Protein AF-A0A536XPB2-F1 (afdb_monomer_lite)

Secondary structure (DSSP, 8-state):
--HHHHHTT----EEEEEE-S------TTS---EEEEEE--GGGHHHHHHTT---GGG-TT-EEE---

Radius of gyration: 13.03 Å; chains: 1; bounding box: 24×24×36 Å

Sequence (68 aa):
MSLELTNAGIAVLTFTCGLDGLAHPAVCGTPDGAINIFEIPESQASNALALSFFLLSTLPTASEVPCP

Foldseek 3Di:
DCVLCVVLVWDFPDKFKKFLQDDDDPDPPTDPRIDIDTDTPPVCVVVCVVVVDDDNVVSVRMDTDHDD

Structure (mmCIF, N/CA/C/O backbone):
data_AF-A0A536XPB2-F1
#
_entry.id   AF-A0A536XPB2-F1
#
loop_
_atom_site.group_PDB
_atom_site.id
_atom_site.type_symbol
_atom_site.label_atom_id
_atom_site.label_alt_id
_atom_site.label_comp_id
_atom_site.label_asym_id
_atom_site.label_entity_id
_atom_site.label_seq_id
_atom_site.pdbx_PDB_ins_code
_atom_site.Cartn_x
_atom_site.Cartn_y
_atom_site.Cartn_z
_atom_site.occupancy
_atom_site.B_iso_or_equiv
_atom_site.auth_seq_id
_atom_site.auth_comp_id
_atom_site.auth_asym_id
_atom_site.auth_atom_id
_atom_site.pdbx_PDB_model_num
ATOM 1 N N . MET A 1 1 ? -5.003 7.881 -1.592 1.00 59.16 1 MET A N 1
ATOM 2 C CA . MET A 1 1 ? -6.212 7.049 -1.773 1.00 59.16 1 MET A CA 1
ATOM 3 C C . MET A 1 1 ? -6.333 6.065 -0.605 1.00 59.16 1 MET A C 1
ATOM 5 O O . MET A 1 1 ? -6.304 4.868 -0.801 1.00 59.16 1 MET A O 1
ATOM 9 N N . SER A 1 2 ? -6.419 6.570 0.631 1.00 74.31 2 SER A N 1
ATOM 10 C CA . SER A 1 2 ? -6.672 5.779 1.856 1.00 74.31 2 SER A CA 1
ATOM 11 C C . SER A 1 2 ? -8.131 5.87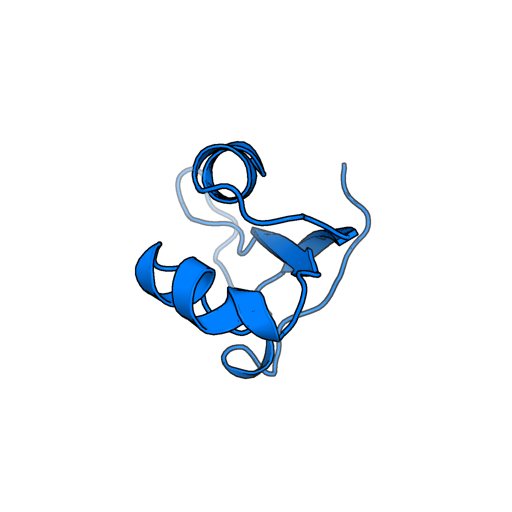8 2.317 1.00 74.31 2 SER A C 1
ATOM 13 O O . SER A 1 2 ? -8.533 5.215 3.270 1.00 74.31 2 SER A O 1
ATOM 15 N N . LEU A 1 3 ? -8.917 6.723 1.636 1.00 84.62 3 LEU A N 1
ATOM 16 C CA . LEU A 1 3 ? -10.252 7.120 2.061 1.00 84.62 3 LEU A CA 1
ATOM 17 C C . LEU A 1 3 ? -11.214 5.929 2.131 1.00 84.62 3 LEU A C 1
ATOM 19 O O . LEU A 1 3 ? -12.088 5.910 2.983 1.00 84.62 3 LEU A O 1
ATOM 23 N N . GLU A 1 4 ? -11.045 4.934 1.259 1.00 89.94 4 GLU A N 1
ATOM 24 C CA . GLU A 1 4 ? -11.872 3.722 1.224 1.00 89.94 4 GLU A CA 1
ATOM 25 C C . GLU A 1 4 ? -11.715 2.890 2.501 1.00 89.94 4 GLU A C 1
ATOM 27 O O . GLU A 1 4 ? -12.715 2.533 3.121 1.00 89.94 4 GLU A O 1
ATOM 32 N N . LEU A 1 5 ? -10.471 2.668 2.947 1.00 92.12 5 LEU A N 1
ATOM 33 C CA . LEU A 1 5 ? -10.178 1.974 4.203 1.00 92.12 5 LEU A CA 1
ATOM 34 C C . LEU A 1 5 ? -10.734 2.768 5.390 1.00 92.12 5 LEU A C 1
ATOM 36 O O . LEU A 1 5 ? -11.485 2.230 6.203 1.00 92.12 5 LEU A O 1
ATOM 40 N N . THR A 1 6 ? -10.448 4.070 5.455 1.00 92.56 6 THR A N 1
ATOM 41 C CA . THR A 1 6 ? -10.900 4.903 6.579 1.00 92.56 6 THR A CA 1
ATOM 42 C C . THR A 1 6 ? -12.420 5.070 6.625 1.00 92.56 6 THR A C 1
ATOM 44 O O . THR A 1 6 ? -12.997 5.052 7.709 1.00 92.56 6 THR A O 1
ATOM 47 N N . ASN A 1 7 ? -13.097 5.181 5.476 1.00 93.44 7 ASN A N 1
ATOM 48 C CA . ASN A 1 7 ? -14.562 5.278 5.401 1.00 93.44 7 ASN A CA 1
ATOM 49 C C . ASN A 1 7 ? -15.244 3.970 5.806 1.00 93.44 7 ASN A C 1
ATOM 51 O O . ASN A 1 7 ? -16.353 3.994 6.334 1.00 93.44 7 ASN A O 1
ATOM 55 N N . ALA A 1 8 ? -14.575 2.836 5.600 1.00 92.06 8 ALA A N 1
ATOM 56 C CA . ALA A 1 8 ? -15.007 1.541 6.107 1.00 92.06 8 ALA A CA 1
ATOM 57 C C . ALA A 1 8 ? -14.671 1.326 7.597 1.00 92.06 8 ALA A C 1
ATOM 59 O O . ALA A 1 8 ? -14.912 0.244 8.131 1.00 92.06 8 ALA A O 1
ATOM 60 N N . GLY A 1 9 ? -14.112 2.334 8.279 1.00 94.12 9 GLY A N 1
ATOM 61 C CA . GLY A 1 9 ? -13.714 2.253 9.685 1.00 94.12 9 GLY A CA 1
ATOM 62 C C . GLY A 1 9 ? -12.435 1.446 9.927 1.00 94.12 9 GLY A C 1
ATOM 63 O O . GLY A 1 9 ? -12.163 1.075 11.069 1.00 94.12 9 GLY A O 1
ATOM 64 N N . ILE A 1 10 ? -11.658 1.163 8.877 1.00 95.69 10 ILE A N 1
ATOM 65 C CA . ILE A 1 10 ? -10.376 0.465 8.977 1.00 95.69 10 ILE A CA 1
ATOM 66 C C . ILE A 1 10 ? -9.289 1.485 9.325 1.00 95.69 10 ILE A C 1
ATOM 68 O O . ILE A 1 10 ? -9.135 2.513 8.661 1.00 95.69 10 ILE A O 1
ATOM 72 N N . ALA A 1 11 ? -8.530 1.201 10.380 1.00 94.75 11 ALA A N 1
ATOM 73 C CA . ALA A 1 11 ? -7.414 2.034 10.799 1.00 94.75 11 ALA A CA 1
ATOM 74 C C . ALA A 1 11 ? -6.209 1.791 9.883 1.00 94.75 11 ALA A C 1
ATOM 76 O O . ALA A 1 11 ? -5.777 0.653 9.714 1.00 94.75 11 ALA A O 1
ATOM 77 N N . VAL A 1 12 ? -5.647 2.865 9.331 1.00 94.56 12 VAL A N 1
ATOM 78 C CA . VAL A 1 12 ? -4.402 2.827 8.555 1.00 94.56 12 VAL A CA 1
ATOM 79 C C . VAL A 1 12 ? -3.260 3.240 9.476 1.00 94.56 12 VAL A C 1
ATOM 81 O O . VAL A 1 12 ? -3.232 4.374 9.951 1.00 94.56 12 VAL A O 1
ATOM 84 N N . LEU A 1 13 ? -2.353 2.306 9.759 1.00 94.50 13 LEU A N 1
ATOM 85 C CA . LEU A 1 13 ? -1.193 2.508 10.629 1.00 94.50 13 LEU A CA 1
ATOM 86 C C . LEU A 1 13 ? -0.082 3.234 9.876 1.00 94.50 13 LEU A C 1
ATOM 88 O O . LEU A 1 13 ? 0.450 4.234 10.356 1.00 94.50 13 LEU A O 1
ATOM 92 N N . THR A 1 14 ? 0.233 2.745 8.678 1.00 92.44 14 THR A N 1
ATOM 93 C CA . THR A 1 14 ? 1.233 3.327 7.785 1.00 92.44 14 THR A CA 1
ATOM 94 C C . THR A 1 14 ? 0.747 3.270 6.338 1.00 92.44 14 THR A C 1
ATOM 96 O O . THR A 1 14 ? -0.136 2.485 5.974 1.00 92.44 14 THR A O 1
ATOM 99 N N . PHE A 1 15 ? 1.298 4.157 5.515 1.00 92.94 15 PHE A N 1
ATOM 100 C CA . PHE A 1 15 ? 1.048 4.228 4.083 1.00 92.94 15 PHE A CA 1
ATOM 101 C C . PHE A 1 15 ? 2.377 4.419 3.364 1.00 92.94 15 PHE A C 1
ATOM 103 O O . PHE A 1 15 ? 3.172 5.276 3.753 1.00 92.94 15 PHE A O 1
ATOM 110 N N . THR A 1 16 ? 2.583 3.649 2.304 1.00 94.25 16 THR A N 1
ATOM 111 C CA . THR A 1 16 ? 3.740 3.762 1.424 1.00 94.25 16 THR A CA 1
ATOM 112 C C . THR A 1 16 ? 3.332 3.492 -0.021 1.00 94.25 16 THR A C 1
ATOM 114 O O . THR A 1 16 ? 2.292 2.885 -0.301 1.00 94.25 16 THR A O 1
ATOM 117 N N . CYS A 1 17 ? 4.142 3.981 -0.949 1.00 94.81 17 CYS A N 1
ATOM 118 C CA . CYS A 1 17 ? 3.971 3.726 -2.368 1.00 94.81 17 CYS A CA 1
ATOM 119 C C . CYS A 1 17 ? 4.780 2.486 -2.744 1.00 94.81 17 CYS A C 1
ATOM 121 O O . CYS A 1 17 ? 5.741 2.120 -2.067 1.00 94.81 17 CYS A O 1
ATOM 123 N N . GLY A 1 18 ? 4.400 1.815 -3.822 1.00 94.75 18 GLY A N 1
ATOM 124 C CA . GLY A 1 18 ? 5.131 0.652 -4.295 1.00 94.75 18 GLY A CA 1
ATOM 125 C C . GLY A 1 18 ? 4.978 0.424 -5.783 1.00 94.75 18 GLY A C 1
ATOM 126 O O . GLY A 1 18 ? 4.208 1.099 -6.464 1.00 94.75 18 GLY A O 1
ATOM 127 N N . LEU A 1 19 ? 5.713 -0.570 -6.261 1.00 95.31 19 LEU A N 1
ATOM 128 C CA . LEU A 1 19 ? 5.554 -1.162 -7.581 1.00 95.31 19 LEU A CA 1
ATOM 129 C C . LEU A 1 19 ? 5.117 -2.616 -7.410 1.00 95.31 19 LEU A C 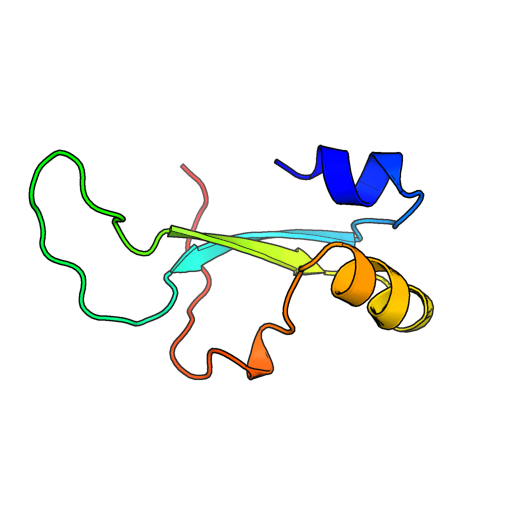1
ATOM 131 O O . LEU A 1 19 ? 5.572 -3.281 -6.482 1.00 95.31 19 LEU A O 1
ATOM 135 N N . ASP A 1 20 ? 4.267 -3.121 -8.301 1.00 93.62 20 ASP A N 1
ATOM 136 C CA . ASP A 1 20 ? 3.801 -4.519 -8.291 1.00 93.62 20 ASP A CA 1
ATOM 137 C C . ASP A 1 20 ? 4.888 -5.544 -8.690 1.00 93.62 20 ASP A C 1
ATOM 139 O O . ASP A 1 20 ? 4.721 -6.757 -8.523 1.00 93.62 20 ASP A O 1
ATOM 143 N N . GLY A 1 21 ? 6.028 -5.055 -9.184 1.00 92.50 21 GLY A N 1
ATOM 144 C CA . GLY A 1 21 ? 7.168 -5.864 -9.609 1.00 92.50 21 GLY A CA 1
ATOM 145 C C . GLY A 1 21 ? 6.975 -6.556 -10.957 1.00 92.50 21 GLY A C 1
ATOM 146 O O . GLY A 1 21 ? 7.793 -7.400 -11.329 1.00 92.50 21 GLY A O 1
ATOM 147 N N . LEU A 1 22 ? 5.914 -6.221 -11.693 1.00 91.44 22 LEU A N 1
ATOM 148 C CA . LEU A 1 22 ? 5.676 -6.714 -13.042 1.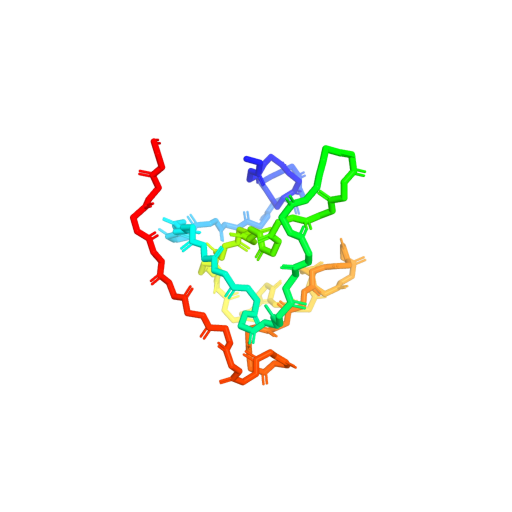00 91.44 22 LEU A CA 1
ATOM 149 C C . LEU A 1 22 ? 6.336 -5.790 -14.072 1.00 91.44 22 LEU A C 1
ATOM 151 O O . LEU A 1 22 ? 6.535 -4.595 -13.857 1.00 91.44 22 LEU A O 1
ATOM 155 N N . ALA A 1 23 ? 6.689 -6.354 -15.226 1.00 89.75 23 ALA A N 1
ATOM 156 C CA . ALA A 1 23 ? 7.179 -5.562 -16.344 1.00 89.75 23 ALA A CA 1
ATOM 157 C C . ALA A 1 23 ? 5.997 -4.883 -17.050 1.00 89.75 23 ALA A C 1
ATOM 159 O O . ALA A 1 23 ? 5.177 -5.560 -17.672 1.00 89.75 23 ALA A O 1
ATOM 160 N N . HIS A 1 24 ? 5.942 -3.552 -16.994 1.00 90.94 24 HIS A N 1
ATOM 161 C CA . HIS A 1 24 ? 4.921 -2.750 -17.674 1.00 90.94 24 HIS A CA 1
ATOM 162 C C . HIS A 1 24 ? 5.502 -2.018 -18.891 1.00 90.94 24 HIS A C 1
ATOM 164 O O . HIS A 1 24 ? 6.628 -1.514 -18.829 1.00 90.94 24 HIS A O 1
ATOM 170 N N . PRO A 1 25 ? 4.774 -1.944 -20.019 1.00 88.19 25 PRO A N 1
ATOM 171 C CA . PRO A 1 25 ? 5.208 -1.168 -21.173 1.00 88.19 25 PRO A CA 1
ATOM 172 C C . PRO A 1 25 ? 5.156 0.336 -20.866 1.00 88.19 25 PRO A C 1
ATOM 174 O O . PRO A 1 25 ? 4.147 0.854 -20.396 1.00 88.19 25 PRO A O 1
ATOM 177 N N . ALA A 1 26 ? 6.226 1.059 -21.199 1.00 88.88 26 ALA A N 1
ATOM 178 C CA . ALA A 1 26 ? 6.319 2.508 -21.010 1.00 88.88 26 ALA A CA 1
ATOM 179 C C . ALA A 1 26 ? 5.649 3.276 -22.166 1.00 88.88 26 ALA A C 1
ATOM 181 O O . ALA A 1 26 ? 6.311 3.947 -22.960 1.00 88.88 26 ALA A O 1
ATOM 182 N N . VAL A 1 27 ? 4.330 3.138 -22.292 1.00 92.38 27 VAL A N 1
ATOM 183 C CA . VAL A 1 27 ? 3.515 3.832 -23.299 1.00 92.38 27 VAL A CA 1
ATOM 184 C C . VAL A 1 27 ? 2.398 4.629 -22.630 1.00 92.38 27 VAL A C 1
ATOM 186 O O . VAL A 1 27 ? 1.961 4.324 -21.525 1.00 92.38 27 VAL A O 1
ATOM 189 N N . CYS A 1 28 ? 1.931 5.689 -23.287 1.00 92.50 28 CYS A N 1
ATOM 190 C CA . CYS A 1 28 ? 0.854 6.509 -22.739 1.00 92.50 28 CYS A CA 1
ATOM 191 C C . CYS A 1 28 ? -0.4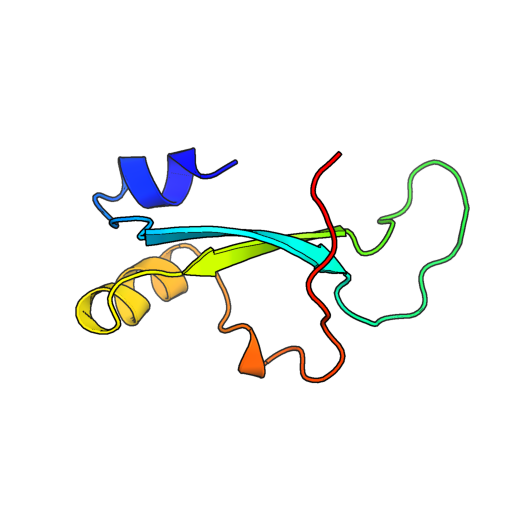64 5.716 -22.692 1.00 92.50 28 CYS A C 1
ATOM 193 O O . CYS A 1 28 ? -0.857 5.111 -23.690 1.00 92.50 28 CYS A O 1
ATOM 195 N N . GLY A 1 29 ? -1.158 5.763 -21.552 1.00 89.62 29 GLY A N 1
ATOM 196 C CA . GLY A 1 29 ? -2.484 5.163 -21.370 1.00 89.62 29 GLY A CA 1
ATOM 197 C C . GLY A 1 29 ? -2.495 3.738 -20.809 1.00 89.62 29 GLY A C 1
ATOM 198 O O . GLY A 1 29 ? -3.577 3.174 -20.661 1.00 89.62 29 GLY A O 1
ATOM 199 N N . THR A 1 30 ? -1.339 3.158 -20.478 1.00 91.69 30 THR A N 1
ATOM 200 C CA . THR A 1 30 ? -1.247 1.861 -19.788 1.00 91.69 30 THR A CA 1
ATOM 201 C C . THR A 1 30 ? -0.908 2.032 -18.306 1.00 91.69 30 THR A C 1
ATOM 203 O O . THR A 1 30 ? -0.321 3.050 -17.939 1.00 91.69 30 THR A O 1
ATOM 206 N N . PRO A 1 31 ? -1.248 1.048 -17.451 1.00 89.81 31 PRO A N 1
ATOM 207 C CA . PRO A 1 31 ? -0.734 0.995 -16.087 1.00 89.81 31 PRO A CA 1
ATOM 208 C C . PRO A 1 31 ? 0.798 0.999 -16.077 1.00 89.81 31 PRO A C 1
ATOM 210 O O . PRO A 1 31 ? 1.430 0.385 -16.937 1.00 89.81 31 PRO A O 1
ATOM 213 N N . ASP A 1 32 ? 1.375 1.689 -15.102 1.00 90.00 32 ASP A N 1
ATOM 214 C CA . ASP A 1 32 ? 2.817 1.818 -14.870 1.00 90.00 32 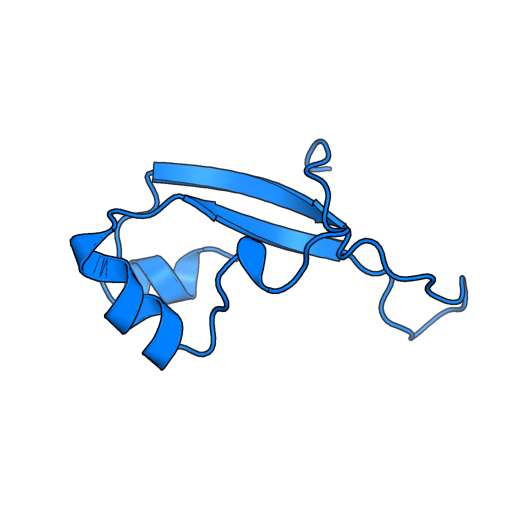ASP A CA 1
ATOM 215 C C . ASP A 1 32 ? 3.324 0.903 -13.739 1.00 90.00 32 ASP A C 1
ATOM 217 O O . ASP A 1 32 ? 4.512 0.902 -13.421 1.00 90.00 32 ASP A O 1
ATOM 221 N N . GLY A 1 33 ? 2.425 0.114 -13.143 1.00 93.06 33 GLY A N 1
ATOM 222 C CA . GLY A 1 33 ? 2.717 -0.793 -12.034 1.00 93.06 33 GLY A CA 1
ATOM 223 C C . GLY A 1 33 ? 2.715 -0.139 -10.657 1.00 93.06 33 GLY A C 1
ATOM 224 O O . GLY A 1 33 ? 3.024 -0.822 -9.682 1.00 93.06 33 GLY A O 1
ATOM 225 N N . ALA A 1 34 ? 2.366 1.148 -10.544 1.00 93.88 34 ALA A N 1
ATOM 226 C CA . ALA A 1 34 ? 2.270 1.817 -9.255 1.00 93.88 34 ALA A CA 1
ATOM 227 C C . ALA A 1 34 ? 1.131 1.235 -8.401 1.00 93.88 34 ALA A C 1
ATOM 229 O O . ALA A 1 34 ? -0.015 1.114 -8.840 1.00 93.88 34 ALA A O 1
ATOM 230 N N . ILE A 1 35 ? 1.443 0.913 -7.147 1.00 94.62 35 ILE A N 1
ATOM 231 C CA . ILE A 1 35 ? 0.498 0.403 -6.151 1.00 94.62 35 ILE A CA 1
ATOM 232 C C . ILE A 1 35 ? 0.573 1.21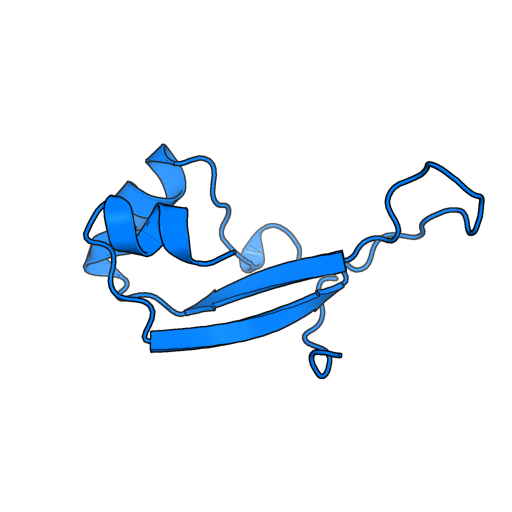8 -4.859 1.00 94.62 35 ILE A C 1
ATOM 234 O O . ILE A 1 35 ? 1.598 1.810 -4.521 1.00 94.62 35 ILE A O 1
ATOM 238 N N . ASN A 1 36 ? -0.530 1.220 -4.113 1.00 94.25 36 ASN A N 1
ATOM 239 C CA . ASN A 1 36 ? -0.588 1.762 -2.759 1.00 94.25 36 ASN A CA 1
ATOM 240 C C . ASN A 1 36 ? -0.473 0.612 -1.758 1.00 94.25 36 ASN A C 1
ATOM 242 O O . ASN A 1 36 ? -1.216 -0.365 -1.862 1.00 94.25 36 ASN A O 1
ATOM 246 N N . ILE A 1 37 ? 0.415 0.743 -0.779 1.00 94.94 37 ILE A N 1
ATOM 247 C CA . ILE A 1 37 ? 0.628 -0.256 0.266 1.00 94.94 37 ILE A CA 1
ATOM 248 C C . ILE A 1 37 ? 0.210 0.368 1.598 1.00 94.94 37 ILE A C 1
ATOM 250 O O . ILE A 1 37 ? 0.637 1.468 1.956 1.00 94.94 37 ILE A O 1
ATOM 254 N N . PHE A 1 38 ? -0.662 -0.332 2.320 1.00 95.38 38 PHE A N 1
ATOM 255 C CA . PHE A 1 38 ? -1.202 0.109 3.602 1.00 95.38 38 PHE A CA 1
ATOM 256 C C . PHE A 1 38 ? -0.930 -0.943 4.663 1.00 95.38 38 PHE A C 1
ATOM 258 O O . PHE A 1 38 ? -1.214 -2.124 4.458 1.00 95.38 38 PHE A O 1
ATOM 265 N N . GLU A 1 39 ? -0.456 -0.501 5.818 1.00 95.38 39 GLU A N 1
ATOM 266 C CA . GLU A 1 39 ? -0.409 -1.332 7.012 1.00 95.38 39 GLU A CA 1
ATOM 267 C C . GLU A 1 39 ? -1.663 -1.069 7.843 1.00 95.38 39 GLU A C 1
ATOM 269 O O . GLU A 1 39 ? -2.014 0.080 8.124 1.00 95.38 39 GLU A O 1
ATOM 274 N N . ILE A 1 40 ? -2.358 -2.136 8.222 1.00 95.94 40 ILE A N 1
ATOM 275 C CA . ILE A 1 40 ? -3.603 -2.092 8.994 1.00 95.94 40 ILE A CA 1
ATOM 276 C C . ILE A 1 40 ? -3.534 -3.127 10.123 1.00 95.94 40 ILE A C 1
ATOM 278 O O . ILE A 1 40 ? -2.768 -4.088 10.021 1.00 95.94 40 ILE A O 1
ATOM 282 N N . PRO A 1 41 ? -4.341 -2.994 11.190 1.00 96.44 41 PRO A N 1
ATOM 283 C CA . PRO A 1 41 ? -4.446 -4.037 12.201 1.00 96.44 41 PRO A CA 1
ATOM 284 C C . PRO A 1 41 ? -4.874 -5.374 11.582 1.00 96.44 41 PRO A C 1
ATOM 286 O O . PRO A 1 41 ? -5.845 -5.427 10.826 1.00 96.44 41 PRO A O 1
ATOM 289 N N . GLU A 1 42 ? -4.211 -6.470 11.960 1.00 94.69 42 GLU A N 1
ATOM 290 C CA . GLU A 1 42 ? -4.527 -7.824 11.469 1.00 94.69 42 GLU A CA 1
ATOM 291 C C . GLU A 1 42 ? -6.002 -8.192 11.695 1.00 94.69 42 GLU A C 1
ATOM 293 O O . GLU A 1 42 ? -6.650 -8.780 10.830 1.00 94.69 42 GLU A O 1
ATOM 298 N N . SER A 1 43 ? -6.574 -7.753 12.819 1.00 96.62 43 SER A N 1
ATOM 299 C CA . SER A 1 43 ? -7.988 -7.954 13.157 1.00 96.62 43 SER A CA 1
ATOM 300 C C . SER A 1 43 ? -8.968 -7.340 12.149 1.00 96.62 43 SER A C 1
ATOM 302 O O . SER A 1 43 ? -10.141 -7.708 12.140 1.00 96.62 43 SER A O 1
ATOM 304 N N . GLN A 1 44 ? -8.508 -6.420 11.299 1.00 96.06 44 GLN A N 1
ATOM 305 C CA . GLN A 1 44 ? -9.299 -5.745 10.271 1.00 96.06 44 GLN A CA 1
ATOM 306 C C . GLN A 1 44 ? -8.950 -6.213 8.848 1.00 96.06 44 GLN A C 1
ATOM 308 O O . GLN A 1 44 ? -9.584 -5.761 7.893 1.00 96.06 44 GLN A O 1
ATOM 313 N N . ALA A 1 45 ? -8.006 -7.151 8.689 1.00 94.00 45 ALA A N 1
ATOM 314 C CA . ALA A 1 45 ? -7.574 -7.654 7.385 1.00 94.00 45 ALA A CA 1
ATOM 315 C C . ALA A 1 45 ? -8.741 -8.226 6.565 1.00 94.00 45 ALA A C 1
ATOM 317 O O . ALA A 1 45 ? -8.894 -7.891 5.393 1.00 94.00 45 ALA A O 1
ATOM 318 N N . SER A 1 46 ? -9.630 -9.005 7.189 1.00 95.00 46 SER A N 1
ATOM 319 C CA . SER A 1 46 ? -10.818 -9.563 6.526 1.00 95.00 46 SER A CA 1
ATOM 320 C C . SER A 1 46 ? -11.753 -8.488 5.959 1.00 95.00 46 SER A C 1
ATOM 322 O O . SER A 1 46 ? -12.338 -8.686 4.895 1.00 95.00 46 SER A O 1
ATOM 324 N N . ASN A 1 47 ? -11.870 -7.335 6.628 1.00 94.69 47 ASN A N 1
ATOM 325 C CA . ASN A 1 47 ? -12.688 -6.220 6.147 1.00 94.69 47 ASN A CA 1
ATOM 326 C C . ASN A 1 47 ? -12.039 -5.552 4.929 1.00 94.69 47 ASN A C 1
ATOM 328 O O . ASN A 1 47 ? -12.733 -5.241 3.967 1.00 94.69 47 ASN A O 1
ATOM 332 N N . ALA A 1 48 ? -10.714 -5.378 4.939 1.00 95.00 48 ALA A N 1
ATOM 333 C CA . ALA A 1 48 ? -9.985 -4.844 3.789 1.00 95.00 48 ALA A CA 1
ATOM 334 C C . ALA A 1 48 ? -10.096 -5.777 2.570 1.00 95.00 48 ALA A C 1
ATOM 336 O O . ALA A 1 48 ? -10.370 -5.315 1.464 1.00 95.00 48 ALA A O 1
ATOM 337 N N . LEU A 1 49 ? -9.981 -7.094 2.775 1.00 94.94 49 LEU A N 1
ATOM 338 C CA . LEU A 1 49 ? -10.183 -8.090 1.715 1.00 94.94 49 LEU A CA 1
ATOM 339 C C . LEU A 1 49 ? -11.595 -8.008 1.107 1.00 94.94 49 LEU A C 1
ATOM 341 O O . LEU A 1 49 ? -11.752 -8.106 -0.108 1.00 94.94 49 LEU A O 1
ATOM 345 N N . ALA A 1 50 ? -12.627 -7.768 1.925 1.00 95.19 50 ALA A N 1
ATOM 346 C CA . ALA A 1 50 ? -13.999 -7.578 1.445 1.00 95.19 50 ALA A CA 1
ATOM 347 C C . ALA A 1 50 ? -14.176 -6.304 0.592 1.00 95.19 50 ALA A C 1
ATOM 349 O O . ALA A 1 50 ? -15.084 -6.237 -0.234 1.00 95.19 50 ALA A O 1
ATOM 350 N N . LEU A 1 51 ? -13.288 -5.318 0.751 1.00 93.38 51 LEU A N 1
ATOM 351 C CA . LEU A 1 51 ? -13.213 -4.106 -0.071 1.00 93.38 51 LEU A CA 1
ATOM 352 C C . LEU A 1 51 ? -12.330 -4.289 -1.317 1.00 93.38 51 LEU A C 1
ATOM 354 O O . LEU A 1 51 ? -11.967 -3.309 -1.957 1.00 93.38 51 LEU A O 1
ATOM 358 N N . SER A 1 52 ? -11.997 -5.531 -1.681 1.00 94.19 52 SER A N 1
ATOM 359 C CA . SER A 1 52 ? -11.121 -5.865 -2.814 1.00 94.19 52 SER A CA 1
ATOM 360 C C . SER A 1 52 ? -9.673 -5.383 -2.665 1.00 94.19 52 SER A C 1
ATOM 362 O O . SER A 1 52 ? -8.965 -5.248 -3.661 1.00 94.19 52 SER A O 1
ATOM 364 N N . PHE A 1 53 ? -9.206 -5.155 -1.433 1.00 94.12 53 PHE A N 1
ATOM 365 C CA . PHE A 1 53 ? -7.769 -5.074 -1.174 1.00 94.12 53 PHE A CA 1
ATOM 366 C C . PHE A 1 53 ? -7.168 -6.478 -1.167 1.00 94.12 53 PHE A C 1
ATOM 368 O O . PHE A 1 53 ? -7.848 -7.469 -0.900 1.00 94.12 53 PHE A O 1
ATOM 375 N N . PHE A 1 54 ? -5.867 -6.557 -1.424 1.00 94.00 54 PHE A N 1
ATOM 376 C CA . PHE A 1 54 ? -5.120 -7.809 -1.442 1.00 94.00 54 PHE A CA 1
ATOM 377 C C . PHE A 1 54 ? -3.957 -7.732 -0.458 1.00 94.00 54 PHE A C 1
ATOM 379 O O . PHE A 1 54 ? -3.400 -6.660 -0.221 1.00 94.00 54 PHE A O 1
ATOM 386 N N . LEU A 1 55 ? -3.576 -8.877 0.113 1.00 94.62 55 LEU A N 1
ATOM 387 C CA . LEU A 1 55 ? -2.361 -8.952 0.920 1.00 94.62 55 LEU A CA 1
ATOM 388 C C . LEU A 1 55 ? -1.142 -8.741 0.023 1.00 94.62 55 LEU A C 1
ATOM 390 O O . LEU A 1 55 ? -1.049 -9.356 -1.041 1.00 94.62 55 LEU A O 1
ATOM 394 N N . LEU A 1 56 ? -0.172 -7.952 0.488 1.00 93.38 56 LEU A N 1
ATOM 395 C CA . LEU A 1 56 ? 1.077 -7.713 -0.243 1.00 93.38 56 LEU A CA 1
ATOM 396 C C . LEU A 1 56 ? 1.816 -9.023 -0.573 1.00 93.38 56 LEU A C 1
ATOM 398 O O . LEU A 1 56 ? 2.426 -9.142 -1.627 1.00 93.38 56 LEU A O 1
ATOM 402 N N . SER A 1 57 ? 1.674 -10.052 0.269 1.00 92.69 57 SER A N 1
ATOM 403 C CA . SER A 1 57 ? 2.233 -11.392 0.041 1.00 92.69 57 SER A CA 1
ATOM 404 C C . SER A 1 57 ? 1.714 -12.098 -1.219 1.00 92.69 57 SER A C 1
ATOM 406 O O . SER A 1 57 ? 2.337 -13.057 -1.671 1.00 92.69 57 SER A O 1
ATOM 408 N N . THR A 1 58 ? 0.601 -11.643 -1.803 1.00 92.88 58 THR A N 1
ATOM 409 C CA . THR A 1 58 ? 0.097 -12.150 -3.093 1.00 92.88 58 THR A CA 1
ATOM 410 C C . THR A 1 58 ? 0.872 -11.603 -4.296 1.00 92.88 58 THR A C 1
ATOM 412 O O . THR A 1 58 ? 0.785 -12.172 -5.381 1.00 92.88 58 THR A O 1
ATOM 415 N N . LEU A 1 59 ? 1.673 -10.550 -4.094 1.00 92.75 59 LEU A N 1
ATOM 416 C CA . LEU A 1 59 ? 2.571 -9.946 -5.074 1.00 92.75 59 LEU A CA 1
ATOM 417 C C . LEU A 1 59 ? 4.020 -10.072 -4.567 1.00 92.75 59 LEU A C 1
ATOM 419 O O . LEU A 1 59 ? 4.589 -9.108 -4.062 1.00 92.75 59 LEU A O 1
ATOM 423 N N . PRO A 1 60 ? 4.650 -11.257 -4.670 1.00 91.12 60 PRO A N 1
ATOM 424 C CA . PRO A 1 60 ? 5.956 -11.515 -4.053 1.00 91.12 60 PRO A CA 1
ATOM 425 C C . PRO A 1 60 ? 7.099 -10.683 -4.652 1.00 91.12 60 PRO A C 1
ATOM 427 O O . PRO A 1 60 ? 8.163 -10.575 -4.050 1.00 91.12 60 PRO A O 1
ATOM 430 N N . THR A 1 61 ? 6.896 -10.127 -5.845 1.00 93.69 61 THR A N 1
ATOM 431 C CA . THR A 1 61 ? 7.842 -9.245 -6.536 1.00 93.69 61 THR A CA 1
ATOM 432 C C . THR A 1 61 ? 7.602 -7.768 -6.245 1.00 93.69 61 THR A C 1
ATOM 434 O O . THR A 1 61 ? 8.385 -6.942 -6.710 1.00 93.69 61 THR A O 1
ATOM 437 N N . ALA A 1 62 ? 6.539 -7.426 -5.513 1.00 94.56 62 ALA A N 1
ATOM 438 C CA . ALA A 1 62 ? 6.242 -6.044 -5.191 1.00 94.56 62 ALA A CA 1
ATOM 439 C C . ALA A 1 62 ? 7.310 -5.446 -4.271 1.00 94.56 62 ALA A C 1
ATOM 441 O O . ALA A 1 62 ? 7.884 -6.124 -3.416 1.00 94.56 62 ALA A O 1
ATOM 442 N N . SER A 1 63 ? 7.559 -4.153 -4.441 1.00 93.75 63 SER A N 1
ATOM 443 C CA . SER A 1 63 ? 8.564 -3.421 -3.673 1.00 93.75 63 SER A CA 1
ATOM 444 C C . SER A 1 63 ? 8.043 -2.059 -3.257 1.00 93.75 63 SER A C 1
ATOM 446 O O . SER A 1 63 ? 7.434 -1.361 -4.068 1.00 93.75 63 SER A O 1
ATOM 448 N N . GLU A 1 64 ? 8.339 -1.656 -2.026 1.00 94.50 64 GLU A N 1
ATOM 449 C CA . GLU A 1 64 ? 8.074 -0.300 -1.550 1.00 94.50 64 GLU A CA 1
ATOM 450 C C . GLU A 1 64 ? 9.036 0.705 -2.198 1.00 94.50 64 GLU A C 1
ATOM 452 O O . GLU A 1 64 ? 10.225 0.429 -2.377 1.00 94.50 64 GLU A O 1
ATOM 457 N N . VAL A 1 65 ? 8.521 1.884 -2.538 1.00 93.44 65 VAL A N 1
ATOM 458 C CA . VAL A 1 65 ? 9.273 3.001 -3.116 1.00 93.44 65 VAL A CA 1
ATOM 459 C C . VAL A 1 65 ? 8.839 4.314 -2.456 1.00 93.44 65 VAL A C 1
ATOM 461 O O . VAL A 1 65 ? 7.705 4.418 -1.984 1.00 93.44 65 VAL A O 1
ATOM 464 N N . PRO A 1 66 ? 9.701 5.347 -2.422 1.00 91.00 66 PRO A N 1
ATOM 465 C CA . PRO A 1 66 ? 9.302 6.657 -1.923 1.00 91.00 66 PRO A CA 1
ATOM 466 C C . PRO A 1 66 ? 8.091 7.191 -2.689 1.00 91.00 66 PRO A C 1
ATOM 468 O O . PRO A 1 66 ? 8.067 7.158 -3.921 1.00 91.00 66 PRO A O 1
ATOM 471 N N . CYS A 1 67 ? 7.099 7.698 -1.960 1.00 89.12 67 CYS A N 1
ATOM 472 C CA . CYS A 1 67 ? 5.984 8.392 -2.587 1.00 89.12 67 CYS A CA 1
ATOM 473 C C . CYS A 1 67 ? 6.453 9.706 -3.241 1.00 89.12 67 CYS A C 1
ATOM 475 O O . CYS A 1 67 ? 7.335 10.367 -2.682 1.00 89.12 67 CYS A O 1
ATOM 477 N N . PRO A 1 68 ? 5.880 10.070 -4.401 1.00 79.50 68 PRO A N 1
ATOM 478 C CA . PRO A 1 68 ? 6.165 11.331 -5.081 1.00 79.50 68 PRO A CA 1
ATOM 479 C C . PRO A 1 68 ? 5.641 12.561 -4.326 1.00 79.50 68 PRO A C 1
ATOM 481 O O . PRO A 1 68 ? 4.692 12.423 -3.518 1.00 79.50 68 PRO A O 1
#

pLDDT: mean 92.21, std 5.37, range [59.16, 96.62]